Protein AF-A0A9E2X5R2-F1 (afdb_monomer)

Sequence (105 aa):
MAAAAGFRPGSLYNGGGGTVYTVAPRQSGQQYSASWGLRRLAELCSGAHVVDSRPRPDLAERFNVYSRPFGIIRDVGEATFVCQKDNLSMTAYALASMTYLGQTG

Structure (mmCIF, N/CA/C/O backbone):
data_AF-A0A9E2X5R2-F1
#
_entry.id   AF-A0A9E2X5R2-F1
#
loop_
_atom_site.group_PDB
_atom_site.id
_atom_site.type_symbol
_atom_site.label_atom_id
_atom_site.label_alt_id
_atom_site.label_comp_id
_atom_site.label_asym_id
_atom_site.label_entity_id
_atom_site.label_seq_id
_atom_site.pdbx_PDB_ins_code
_atom_site.Cartn_x
_atom_site.Cartn_y
_atom_site.Ca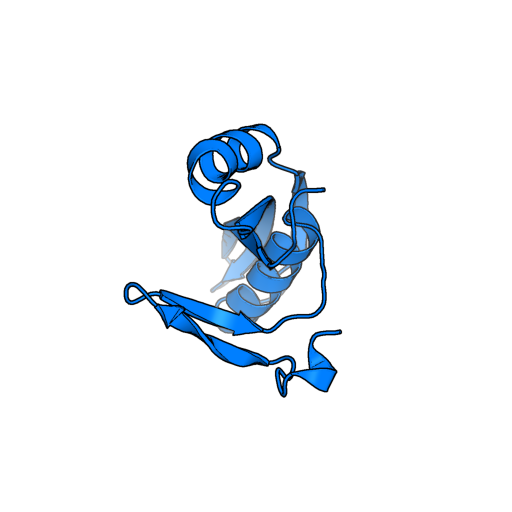rtn_z
_atom_site.occupancy
_atom_site.B_iso_or_equiv
_atom_site.auth_seq_id
_atom_site.auth_comp_id
_atom_site.auth_asym_id
_atom_site.auth_atom_id
_atom_site.pdbx_PDB_model_num
ATOM 1 N N . MET A 1 1 ? 9.649 -15.762 -11.673 1.00 47.50 1 MET A N 1
ATOM 2 C CA . MET A 1 1 ? 11.062 -15.319 -11.728 1.00 47.50 1 MET A CA 1
ATOM 3 C C . MET A 1 1 ? 11.670 -14.968 -10.361 1.00 47.50 1 MET A C 1
ATOM 5 O O . MET A 1 1 ? 12.856 -15.189 -10.218 1.00 47.50 1 MET A O 1
ATOM 9 N N . ALA A 1 2 ? 10.924 -14.541 -9.327 1.00 50.41 2 ALA A N 1
ATOM 10 C CA . ALA A 1 2 ? 11.506 -14.311 -7.985 1.00 50.41 2 ALA A CA 1
ATOM 11 C C . ALA A 1 2 ? 11.880 -15.601 -7.21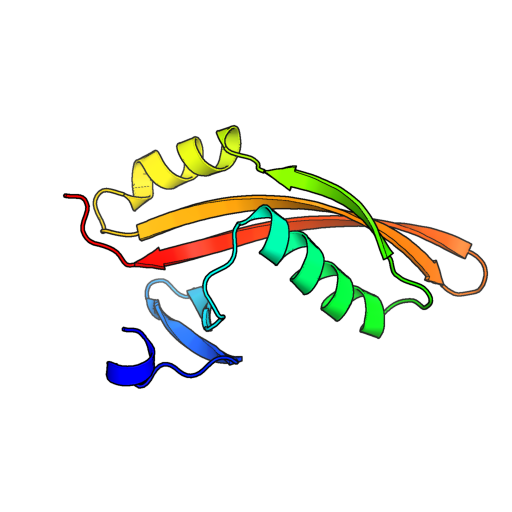3 1.00 50.41 2 ALA A C 1
ATOM 13 O O . ALA A 1 2 ? 12.925 -15.658 -6.572 1.00 50.41 2 ALA A O 1
ATOM 14 N N . ALA A 1 3 ? 11.077 -16.667 -7.336 1.00 43.59 3 ALA A N 1
ATOM 15 C CA . ALA A 1 3 ? 11.338 -17.942 -6.654 1.00 43.59 3 ALA A CA 1
ATOM 16 C C . ALA A 1 3 ? 12.631 -18.640 -7.127 1.00 43.59 3 ALA A C 1
ATOM 18 O O . ALA A 1 3 ? 13.299 -19.295 -6.335 1.00 43.59 3 ALA A O 1
ATOM 19 N N . ALA A 1 4 ? 13.014 -18.455 -8.397 1.00 46.34 4 ALA A N 1
ATOM 20 C CA . ALA A 1 4 ? 14.245 -19.012 -8.968 1.00 46.34 4 ALA A CA 1
ATOM 21 C C . ALA A 1 4 ? 15.526 -18.349 -8.418 1.00 46.34 4 ALA A C 1
ATOM 23 O O . ALA A 1 4 ? 16.594 -18.939 -8.501 1.00 46.34 4 ALA A O 1
ATOM 24 N N . ALA A 1 5 ? 15.411 -17.158 -7.821 1.00 56.06 5 ALA A N 1
ATOM 25 C CA . ALA A 1 5 ? 16.502 -16.448 -7.152 1.00 56.06 5 ALA A CA 1
ATOM 26 C C . ALA A 1 5 ? 16.459 -16.598 -5.614 1.00 56.06 5 ALA A C 1
ATOM 28 O O . ALA A 1 5 ? 17.149 -15.877 -4.902 1.00 56.06 5 ALA A O 1
ATOM 29 N N . GLY A 1 6 ? 15.631 -17.511 -5.086 1.00 60.56 6 GLY A N 1
ATOM 30 C CA . GLY A 1 6 ? 15.537 -17.796 -3.649 1.00 60.56 6 GLY A CA 1
ATOM 31 C C . GLY A 1 6 ? 14.650 -16.841 -2.839 1.00 60.56 6 GLY A C 1
ATOM 32 O O . GLY A 1 6 ? 14.475 -17.052 -1.640 1.00 60.56 6 GLY A O 1
ATOM 33 N N . PHE A 1 7 ? 14.038 -15.831 -3.464 1.00 71.00 7 PHE A N 1
ATOM 34 C CA . PHE A 1 7 ? 13.152 -14.893 -2.771 1.00 71.00 7 PHE A CA 1
ATOM 35 C C . PHE A 1 7 ? 11.779 -15.520 -2.515 1.00 71.00 7 PHE A C 1
ATOM 37 O O . PHE A 1 7 ? 11.065 -15.898 -3.450 1.00 71.00 7 PHE A O 1
ATOM 44 N N . ARG A 1 8 ? 11.396 -15.616 -1.238 1.00 76.44 8 ARG A N 1
ATOM 45 C CA . ARG A 1 8 ? 10.104 -16.162 -0.799 1.00 76.44 8 ARG A CA 1
ATOM 46 C C . ARG A 1 8 ? 9.197 -15.027 -0.318 1.00 76.44 8 ARG A C 1
ATOM 48 O O . ARG A 1 8 ? 9.692 -14.107 0.326 1.00 76.44 8 ARG A O 1
ATOM 55 N N . PRO A 1 9 ? 7.879 -15.061 -0.573 1.00 78.19 9 PRO A N 1
ATOM 56 C CA . PRO A 1 9 ? 6.962 -14.096 0.031 1.00 78.19 9 PRO A CA 1
ATOM 57 C C . PRO A 1 9 ? 7.154 -14.014 1.554 1.00 78.19 9 PRO A C 1
ATOM 59 O O . PRO A 1 9 ? 7.298 -15.038 2.217 1.00 78.19 9 PRO A O 1
ATOM 62 N N . GLY A 1 10 ? 7.191 -12.799 2.096 1.00 75.50 10 GLY A N 1
ATOM 63 C CA . GLY A 1 10 ? 7.451 -12.522 3.508 1.00 75.50 10 GLY A CA 1
ATOM 64 C C . GLY A 1 10 ? 8.931 -12.468 3.899 1.00 75.50 10 GLY A C 1
ATOM 65 O O . GLY A 1 10 ? 9.233 -11.962 4.975 1.00 75.50 10 GLY A O 1
ATOM 66 N N . SER A 1 11 ? 9.867 -12.925 3.055 1.00 80.44 11 SER A N 1
ATOM 67 C CA . SER A 1 11 ? 11.296 -12.793 3.359 1.00 80.44 11 SER A CA 1
ATOM 68 C C . SER A 1 11 ? 11.746 -11.338 3.267 1.00 80.44 11 SER A C 1
ATOM 70 O O . SER A 1 11 ? 11.296 -10.603 2.382 1.00 80.44 11 SER A O 1
ATOM 72 N N . LEU A 1 12 ? 12.676 -10.945 4.133 1.00 81.31 12 LEU A N 1
ATOM 73 C CA . LEU A 1 12 ? 13.339 -9.652 4.032 1.00 81.31 12 LEU A CA 1
ATOM 74 C C . LEU A 1 12 ? 14.369 -9.676 2.896 1.00 81.31 12 LEU A C 1
ATOM 76 O O . LEU A 1 12 ? 15.125 -10.634 2.743 1.00 81.31 12 LEU A O 1
ATOM 80 N N . TYR A 1 13 ? 14.405 -8.603 2.118 1.00 76.50 13 TYR A N 1
ATOM 81 C CA . TYR A 1 13 ? 15.394 -8.333 1.088 1.00 76.50 13 TYR A CA 1
ATOM 82 C C . TYR A 1 13 ? 16.124 -7.037 1.431 1.00 76.50 13 TYR A C 1
ATOM 84 O O . TYR A 1 13 ? 15.499 -5.994 1.619 1.00 76.50 13 TYR A O 1
ATOM 92 N N . ASN A 1 14 ? 17.450 -7.097 1.502 1.00 75.94 14 ASN A N 1
ATOM 93 C CA . ASN A 1 14 ? 18.288 -5.913 1.628 1.00 75.94 14 ASN A CA 1
ATOM 94 C C . ASN A 1 14 ? 18.792 -5.530 0.233 1.00 75.94 14 ASN A C 1
ATOM 96 O O . ASN A 1 14 ? 19.574 -6.266 -0.367 1.00 75.94 14 ASN A O 1
ATOM 1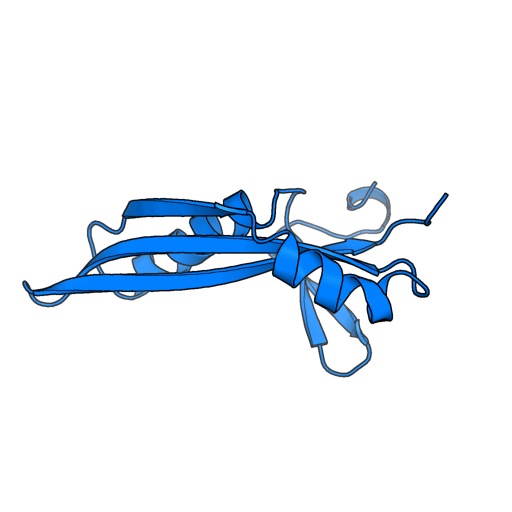00 N N . GLY A 1 15 ? 18.319 -4.394 -0.278 1.00 67.31 15 GLY A N 1
ATOM 101 C CA . GLY A 1 15 ? 18.736 -3.858 -1.578 1.00 67.31 15 GLY A CA 1
ATOM 102 C C . GLY A 1 15 ? 19.998 -2.991 -1.518 1.00 67.31 15 GLY A C 1
ATOM 103 O O . GLY A 1 15 ? 20.367 -2.400 -2.527 1.00 67.31 15 GLY A O 1
ATOM 104 N N . GLY A 1 16 ? 20.635 -2.876 -0.347 1.00 70.06 16 GLY A N 1
ATOM 105 C CA . GLY A 1 16 ? 21.676 -1.892 -0.054 1.00 70.06 16 GLY A CA 1
ATOM 106 C C . GLY A 1 16 ? 21.111 -0.577 0.504 1.00 70.06 16 GLY A C 1
ATOM 107 O O . GLY A 1 16 ? 19.901 -0.400 0.650 1.00 70.06 16 GLY A O 1
ATOM 108 N N . GLY A 1 17 ? 21.996 0.357 0.874 1.00 66.44 17 GLY A N 1
ATOM 109 C CA . GLY A 1 17 ? 21.606 1.712 1.303 1.00 66.44 17 GLY A CA 1
ATOM 110 C C . GLY A 1 17 ? 20.769 1.782 2.589 1.00 66.44 17 GLY A C 1
ATOM 111 O O . GLY A 1 17 ? 19.984 2.710 2.756 1.00 66.44 17 GLY A O 1
ATOM 112 N N . GLY A 1 18 ? 20.878 0.783 3.473 1.00 71.81 18 GLY A N 1
ATOM 113 C CA . GLY A 1 18 ? 20.144 0.740 4.745 1.00 71.81 18 GLY A CA 1
ATOM 114 C C . GLY A 1 18 ? 18.639 0.481 4.614 1.00 71.81 18 GLY A C 1
ATOM 115 O O . GLY A 1 18 ? 17.920 0.601 5.602 1.00 71.81 18 GLY A O 1
ATOM 116 N N . THR A 1 19 ? 18.148 0.119 3.424 1.00 72.19 19 THR A N 1
ATOM 117 C CA . THR A 1 19 ? 16.720 -0.144 3.206 1.00 72.19 19 THR A CA 1
ATOM 118 C C . THR A 1 19 ? 16.434 -1.642 3.211 1.00 72.19 19 THR A C 1
ATOM 120 O O . THR A 1 19 ? 17.047 -2.414 2.471 1.00 72.19 19 THR A O 1
ATOM 123 N N . VAL A 1 20 ? 15.464 -2.047 4.030 1.00 78.25 20 VAL A N 1
ATOM 124 C CA . VAL A 1 20 ? 14.961 -3.422 4.086 1.00 78.25 20 VAL A CA 1
ATOM 125 C C . VAL A 1 20 ? 13.571 -3.464 3.462 1.00 78.25 20 VAL A C 1
ATOM 127 O O . VAL A 1 20 ? 12.676 -2.719 3.855 1.00 78.25 20 VAL A O 1
ATOM 130 N N . TYR A 1 21 ? 13.398 -4.348 2.488 1.00 79.44 21 TYR A N 1
ATOM 131 C CA . TYR A 1 21 ? 12.142 -4.597 1.794 1.00 79.44 21 TYR A CA 1
ATOM 132 C C . TYR A 1 21 ? 11.556 -5.932 2.238 1.00 79.44 21 TYR A C 1
ATOM 134 O O . TYR A 1 21 ? 12.293 -6.874 2.512 1.00 79.44 21 TYR A O 1
ATOM 142 N N . THR A 1 22 ? 10.233 -6.053 2.233 1.00 82.62 22 THR A N 1
ATOM 143 C CA . THR A 1 22 ? 9.566 -7.351 2.367 1.00 82.62 22 THR A CA 1
ATOM 144 C C . THR A 1 22 ? 9.190 -7.853 0.982 1.00 82.62 22 THR A C 1
ATOM 146 O O . THR A 1 22 ? 8.506 -7.159 0.231 1.00 82.62 22 THR A O 1
ATOM 149 N N . VAL A 1 23 ? 9.623 -9.062 0.634 1.00 83.31 23 VAL A N 1
ATOM 150 C CA . VAL A 1 23 ? 9.255 -9.702 -0.633 1.00 83.31 23 VAL A CA 1
ATOM 151 C C . VAL A 1 23 ? 7.761 -10.026 -0.609 1.00 83.31 23 VAL A C 1
ATOM 153 O O . VAL A 1 23 ? 7.277 -10.695 0.301 1.00 83.31 23 VAL A O 1
ATOM 156 N N . ALA A 1 24 ? 7.022 -9.590 -1.624 1.00 81.62 24 ALA A N 1
ATOM 157 C CA . ALA A 1 24 ? 5.595 -9.863 -1.776 1.00 81.62 24 ALA A CA 1
ATOM 158 C C . ALA A 1 24 ? 5.274 -10.281 -3.222 1.00 81.62 24 ALA A C 1
ATOM 160 O O . ALA A 1 24 ? 6.044 -9.963 -4.135 1.00 81.62 24 ALA A O 1
ATOM 161 N N . PRO A 1 25 ? 4.155 -10.996 -3.464 1.00 83.69 25 PRO A N 1
ATOM 162 C CA . PRO A 1 25 ? 3.638 -11.190 -4.814 1.00 83.69 25 PRO A CA 1
ATOM 163 C C . PRO A 1 25 ? 3.464 -9.847 -5.529 1.00 83.69 25 PRO A C 1
ATOM 165 O O . PRO A 1 25 ? 3.170 -8.833 -4.896 1.00 83.69 25 PRO A O 1
ATOM 168 N N . ARG A 1 26 ? 3.634 -9.837 -6.854 1.00 83.44 26 ARG A N 1
ATOM 169 C CA . ARG A 1 26 ? 3.445 -8.619 -7.646 1.00 83.44 26 ARG A CA 1
ATOM 170 C C . ARG A 1 26 ? 1.991 -8.154 -7.529 1.00 83.44 26 ARG A C 1
ATOM 172 O O . ARG A 1 26 ? 1.077 -8.908 -7.842 1.00 83.44 26 ARG A O 1
ATOM 179 N N . GLN A 1 27 ? 1.813 -6.915 -7.097 1.00 90.19 27 GLN A N 1
ATOM 180 C CA . GLN A 1 27 ? 0.535 -6.238 -6.887 1.00 90.19 27 GLN A CA 1
ATOM 181 C C . GLN A 1 27 ? 0.715 -4.782 -7.283 1.00 90.19 27 GLN A C 1
ATOM 183 O O . GLN A 1 27 ? 1.822 -4.278 -7.126 1.00 90.19 27 GLN A O 1
ATOM 188 N N . SER A 1 28 ? -0.334 -4.100 -7.739 1.00 93.12 28 SER A N 1
ATOM 189 C CA . SER A 1 28 ? -0.227 -2.655 -7.964 1.00 93.12 28 SER A CA 1
ATOM 190 C C . SER A 1 28 ? 0.025 -1.898 -6.655 1.00 93.12 28 SER A C 1
ATOM 192 O O . SER A 1 28 ? -0.282 -2.399 -5.569 1.00 93.12 28 SER A O 1
ATOM 194 N N . GLY A 1 29 ? 0.529 -0.664 -6.737 1.00 91.94 29 GLY A N 1
ATOM 195 C CA . GLY A 1 29 ? 0.722 0.187 -5.558 1.00 91.94 29 GLY A CA 1
ATOM 196 C C . GLY A 1 29 ? -0.579 0.389 -4.772 1.00 91.94 29 GLY A C 1
ATOM 197 O O . GLY A 1 29 ? -0.575 0.355 -3.544 1.00 91.94 29 GLY A O 1
ATOM 198 N N . GLN A 1 30 ? -1.703 0.498 -5.485 1.00 96.06 30 GLN A N 1
ATOM 199 C CA . GLN A 1 30 ? -3.059 0.576 -4.929 1.00 96.06 30 GLN A CA 1
ATOM 200 C C . GLN A 1 30 ? -3.456 -0.701 -4.166 1.00 96.06 30 GLN A C 1
ATOM 202 O O . GLN A 1 30 ? -3.921 -0.646 -3.030 1.00 96.06 30 GLN A O 1
ATOM 207 N N . GLN A 1 31 ? -3.256 -1.877 -4.767 1.00 95.31 31 GLN A N 1
ATOM 208 C CA . GLN A 1 31 ? -3.562 -3.156 -4.116 1.00 95.31 31 GLN A CA 1
ATOM 209 C C . GLN A 1 31 ? -2.680 -3.387 -2.883 1.00 95.31 31 GLN A C 1
ATOM 211 O O . GLN A 1 31 ? -3.131 -3.917 -1.860 1.00 95.31 31 GLN A O 1
ATOM 216 N N . TYR A 1 32 ? -1.412 -2.988 -2.972 1.00 93.81 32 TYR A N 1
ATOM 217 C CA . TYR A 1 32 ? -0.474 -3.130 -1.873 1.00 93.81 32 TYR A CA 1
ATOM 218 C C . TYR A 1 32 ? -0.798 -2.185 -0.714 1.00 93.81 32 TYR A C 1
ATOM 220 O O . TYR A 1 32 ? -0.831 -2.644 0.423 1.00 93.81 32 TYR A O 1
ATOM 228 N N . SER A 1 33 ? -1.105 -0.906 -0.967 1.00 94.75 33 SER A N 1
ATOM 229 C CA . SER A 1 33 ? -1.484 0.042 0.093 1.00 94.75 33 SER A CA 1
ATOM 230 C C . SER A 1 33 ? -2.731 -0.417 0.852 1.00 94.75 33 SER A C 1
ATOM 232 O O . SER A 1 33 ? -2.722 -0.421 2.084 1.00 94.75 33 SER A O 1
ATOM 234 N N . ALA A 1 34 ? -3.748 -0.909 0.139 1.00 96.31 34 ALA A N 1
ATOM 235 C CA . ALA A 1 34 ? -4.954 -1.478 0.733 1.00 96.31 34 ALA A CA 1
ATOM 236 C C . ALA A 1 34 ? -4.648 -2.714 1.599 1.00 96.31 34 ALA A C 1
ATOM 238 O O . ALA A 1 34 ? -4.993 -2.758 2.780 1.00 96.31 34 ALA A O 1
ATOM 239 N N . SER A 1 35 ? -3.963 -3.717 1.042 1.00 93.88 35 SER A N 1
ATOM 240 C CA . SER A 1 35 ? -3.693 -4.975 1.756 1.00 93.88 35 SER A CA 1
ATOM 241 C C . SER A 1 35 ? -2.683 -4.826 2.900 1.00 93.88 35 SER A C 1
ATOM 243 O O . SER A 1 35 ? -2.801 -5.489 3.932 1.00 93.88 35 SER A O 1
ATOM 245 N N . TRP A 1 36 ? -1.683 -3.955 2.755 1.00 91.69 36 TRP A N 1
ATOM 246 C CA . TRP A 1 36 ? -0.763 -3.601 3.833 1.00 91.69 36 TRP A CA 1
ATOM 247 C C . TRP A 1 36 ? -1.494 -2.866 4.960 1.00 91.69 36 TRP A C 1
ATOM 249 O O . TRP A 1 36 ? -1.353 -3.256 6.118 1.00 91.69 36 TRP A O 1
ATOM 259 N N . GLY A 1 37 ? -2.324 -1.873 4.624 1.00 94.00 37 GLY A N 1
ATOM 260 C CA . GLY A 1 37 ? -3.085 -1.104 5.607 1.00 94.00 37 GLY A CA 1
ATOM 261 C C . GLY A 1 37 ? -4.068 -1.967 6.395 1.00 94.00 37 GLY A C 1
ATOM 262 O O . GLY A 1 37 ? -4.075 -1.889 7.618 1.00 94.00 37 GLY A O 1
ATOM 263 N N . LEU A 1 38 ? -4.811 -2.869 5.741 1.00 95.31 38 LEU A N 1
ATOM 264 C CA . LEU A 1 38 ? -5.704 -3.807 6.438 1.00 95.31 38 LEU A CA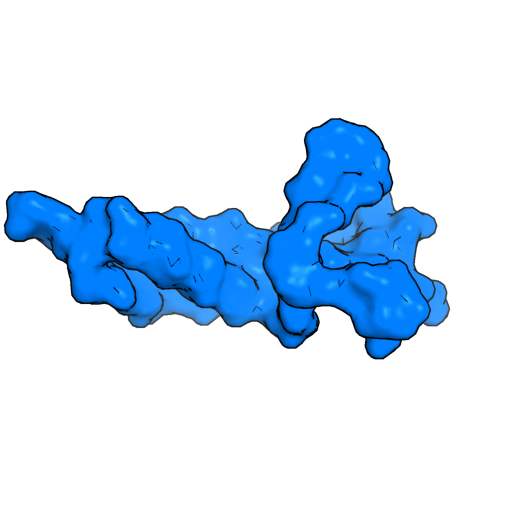 1
ATOM 265 C C . LEU A 1 38 ? -4.952 -4.705 7.426 1.00 95.31 38 LEU A C 1
ATOM 267 O O . LEU A 1 38 ? -5.394 -4.862 8.561 1.00 95.31 38 LEU A O 1
ATOM 271 N N . ARG A 1 39 ? -3.797 -5.259 7.027 1.00 92.44 39 ARG A N 1
ATOM 272 C CA . ARG A 1 39 ? -2.970 -6.080 7.928 1.00 92.44 39 ARG A CA 1
ATOM 273 C C . ARG A 1 39 ? -2.483 -5.282 9.130 1.00 92.44 39 ARG A C 1
ATOM 275 O O . ARG A 1 39 ? -2.555 -5.772 10.248 1.00 92.44 39 ARG A O 1
ATOM 282 N N . ARG A 1 40 ? -2.018 -4.050 8.906 1.00 91.31 40 ARG A N 1
ATOM 283 C CA . ARG A 1 40 ? -1.502 -3.206 9.985 1.00 91.31 40 ARG A CA 1
ATOM 284 C C . ARG A 1 40 ? -2.607 -2.715 10.919 1.00 91.31 40 ARG A C 1
ATOM 286 O O . ARG A 1 40 ? -2.395 -2.647 12.123 1.00 91.31 40 ARG A O 1
ATOM 293 N N . LEU A 1 41 ? -3.778 -2.380 10.384 1.00 94.44 41 LEU A N 1
ATOM 294 C CA . LEU A 1 41 ? -4.913 -1.907 11.175 1.00 94.44 41 LEU A CA 1
ATOM 295 C C . LEU A 1 41 ? -5.580 -3.026 11.969 1.00 94.44 41 LEU A C 1
ATOM 297 O O . LEU A 1 41 ? -6.063 -2.751 13.060 1.00 94.44 41 LEU A O 1
ATOM 301 N N . ALA A 1 42 ? -5.545 -4.273 11.492 1.00 92.06 42 ALA A N 1
ATOM 302 C CA . ALA A 1 42 ? -6.052 -5.419 12.249 1.00 92.06 42 ALA A CA 1
ATOM 303 C C . ALA A 1 42 ? -5.352 -5.604 13.612 1.00 92.06 42 ALA A C 1
ATOM 305 O O . ALA A 1 42 ? -5.938 -6.171 14.528 1.00 92.06 42 ALA A O 1
ATOM 306 N N . GLU A 1 43 ? -4.121 -5.102 13.765 1.00 91.44 43 GLU A N 1
ATOM 307 C CA . GLU A 1 43 ? -3.375 -5.106 15.033 1.00 91.44 43 GLU A CA 1
ATOM 308 C C . GLU A 1 43 ? -3.766 -3.945 15.971 1.00 91.44 43 GLU A C 1
ATOM 310 O O . GLU A 1 43 ? -3.384 -3.942 17.139 1.00 91.44 43 GLU A O 1
ATOM 315 N N . LEU A 1 44 ? -4.483 -2.933 15.467 1.00 91.94 44 LEU A N 1
ATOM 316 C CA . LEU A 1 44 ? -4.706 -1.649 16.148 1.00 91.94 44 LEU A CA 1
ATOM 317 C C . LEU A 1 44 ? -6.185 -1.325 16.395 1.00 91.94 44 LEU A C 1
ATOM 319 O O . LEU A 1 44 ? -6.493 -0.581 17.328 1.00 91.94 44 LEU A O 1
ATOM 323 N N . CYS A 1 45 ? -7.083 -1.825 15.547 1.00 93.69 45 CYS A N 1
ATOM 324 C CA . CYS A 1 45 ? -8.517 -1.568 15.594 1.00 93.69 45 CYS A CA 1
ATOM 325 C C . CYS A 1 45 ? -9.329 -2.732 15.004 1.00 93.69 45 CYS A C 1
ATOM 327 O O . CYS A 1 45 ? -8.821 -3.559 14.247 1.00 93.69 45 CYS A O 1
ATOM 329 N N . SER A 1 46 ? -10.616 -2.797 15.347 1.00 94.19 46 SER A N 1
ATOM 330 C CA . SER A 1 46 ? -11.550 -3.807 14.845 1.00 94.19 46 SER A CA 1
ATOM 331 C C . SER A 1 46 ? -12.377 -3.275 13.670 1.00 94.19 46 SER A C 1
ATOM 333 O O . SER A 1 46 ? -12.503 -2.066 13.460 1.00 94.19 46 SER A O 1
ATOM 335 N N . GLY A 1 47 ? -12.926 -4.185 12.858 1.00 93.69 47 GLY A N 1
ATOM 336 C CA . GLY A 1 47 ? -13.819 -3.826 11.747 1.00 93.69 47 GLY A CA 1
ATOM 337 C C . GLY A 1 47 ? -13.167 -2.988 10.640 1.00 93.69 47 GLY A C 1
ATOM 338 O O . GLY A 1 47 ? -13.871 -2.276 9.921 1.00 93.69 47 GLY A O 1
ATOM 339 N N . ALA A 1 48 ? -11.837 -3.043 10.514 1.00 96.19 48 ALA A N 1
ATOM 340 C CA . ALA A 1 48 ? -11.107 -2.281 9.511 1.00 96.19 48 ALA A CA 1
ATOM 341 C C . ALA A 1 48 ? -11.522 -2.686 8.090 1.00 96.19 48 ALA A C 1
ATOM 343 O O . ALA A 1 48 ? -11.460 -3.861 7.725 1.00 96.19 48 ALA A O 1
ATOM 344 N N . HIS A 1 49 ? -11.909 -1.704 7.279 1.00 96.50 49 HIS A N 1
ATOM 345 C CA . HIS A 1 49 ? -12.201 -1.899 5.862 1.00 96.50 49 HIS A CA 1
ATO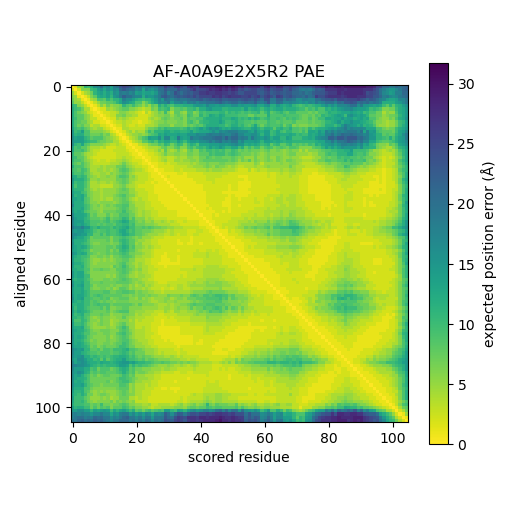M 346 C C . HIS A 1 49 ? -11.780 -0.685 5.033 1.00 96.50 49 HIS A C 1
ATOM 348 O O . HIS A 1 49 ? -11.615 0.424 5.544 1.00 96.50 49 HIS A O 1
ATOM 354 N N . VAL A 1 50 ? -11.565 -0.923 3.741 1.00 97.25 50 VAL A N 1
ATOM 355 C CA . VAL A 1 50 ? -11.164 0.102 2.772 1.00 97.25 50 VAL A CA 1
ATOM 356 C C . VAL A 1 50 ? -12.391 0.917 2.369 1.00 97.25 50 VAL A C 1
ATOM 358 O O . VAL A 1 50 ? -13.418 0.342 2.018 1.00 97.25 50 VAL A O 1
ATOM 361 N N . VAL A 1 51 ? -12.265 2.241 2.393 1.00 97.62 51 VAL A N 1
ATOM 362 C CA . VAL A 1 51 ? -13.293 3.189 1.928 1.00 97.62 51 VAL A CA 1
ATOM 363 C C . VAL A 1 51 ? -12.959 3.721 0.542 1.00 97.62 51 VAL A C 1
ATOM 365 O O . VAL A 1 51 ? -13.833 3.834 -0.309 1.00 97.62 51 VAL A O 1
ATOM 368 N N . ASP A 1 52 ? -11.686 4.029 0.311 1.00 97.62 52 ASP A N 1
ATOM 369 C CA . ASP A 1 52 ? -11.179 4.487 -0.977 1.00 97.62 52 ASP A CA 1
ATOM 370 C C . ASP A 1 52 ? -9.799 3.883 -1.207 1.00 97.62 52 ASP A C 1
ATOM 372 O O . ASP A 1 52 ? -9.031 3.660 -0.268 1.00 97.62 52 ASP A O 1
ATOM 376 N N . SER A 1 53 ? -9.474 3.613 -2.461 1.00 97.00 53 SER A N 1
ATOM 377 C CA . SER A 1 53 ? -8.139 3.193 -2.845 1.00 97.00 53 SER A CA 1
ATOM 378 C C . SER A 1 53 ? -7.892 3.586 -4.283 1.00 97.00 53 SER A C 1
ATOM 380 O O . SER A 1 53 ? -8.692 3.267 -5.161 1.00 97.00 53 SER A O 1
ATOM 382 N N . ARG A 1 54 ? -6.763 4.246 -4.536 1.00 97.50 54 ARG A N 1
ATOM 383 C CA . ARG A 1 54 ? -6.441 4.774 -5.862 1.00 97.50 54 ARG A CA 1
ATOM 384 C C . ARG A 1 54 ? -4.952 4.703 -6.182 1.00 97.50 54 ARG A C 1
ATOM 386 O O . ARG A 1 54 ? -4.115 4.777 -5.274 1.00 97.50 54 ARG A O 1
ATOM 393 N N . PRO A 1 55 ? -4.606 4.559 -7.472 1.00 97.12 55 PRO A N 1
ATOM 394 C CA . PRO A 1 55 ? -3.226 4.677 -7.911 1.00 97.12 55 PRO A CA 1
ATOM 395 C C . PRO A 1 55 ? -2.733 6.122 -7.746 1.00 97.12 55 PRO A C 1
ATOM 397 O O . PRO A 1 55 ? -3.507 7.075 -7.843 1.00 97.12 55 PRO A O 1
ATOM 400 N N . ARG A 1 56 ? -1.425 6.283 -7.528 1.00 97.31 56 ARG A N 1
ATOM 401 C CA . ARG A 1 56 ? -0.724 7.576 -7.459 1.00 97.31 56 ARG A CA 1
ATOM 402 C C . ARG A 1 56 ? 0.371 7.647 -8.531 1.00 97.31 56 ARG A C 1
ATOM 404 O O . ARG A 1 56 ? 1.560 7.637 -8.195 1.00 97.31 56 ARG A O 1
ATOM 411 N N . PRO A 1 57 ? -0.003 7.669 -9.830 1.00 95.25 57 PRO A N 1
ATOM 412 C CA . PRO A 1 57 ? 0.967 7.710 -10.926 1.00 95.25 57 PRO A CA 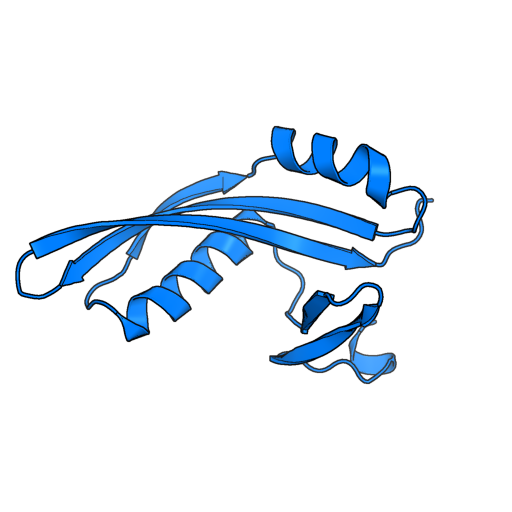1
ATOM 413 C C . PRO A 1 57 ? 1.837 8.970 -10.869 1.00 95.25 57 PRO A C 1
ATOM 415 O O . PRO A 1 57 ? 3.021 8.906 -11.174 1.00 95.25 57 PRO A O 1
ATOM 418 N N . ASP A 1 58 ? 1.286 10.076 -10.364 1.00 95.38 58 ASP A N 1
ATOM 419 C CA . ASP A 1 58 ? 1.993 11.333 -10.122 1.00 95.38 58 ASP A CA 1
ATOM 420 C C . ASP A 1 58 ? 3.190 11.167 -9.168 1.00 95.38 58 ASP A C 1
ATOM 422 O O . ASP A 1 58 ? 4.268 11.720 -9.396 1.00 95.38 58 ASP A O 1
ATOM 426 N N . LEU A 1 59 ? 3.029 10.373 -8.105 1.00 93.38 59 LEU A N 1
ATOM 427 C CA . LEU A 1 59 ? 4.112 10.062 -7.170 1.00 93.38 59 LEU A CA 1
ATOM 428 C C . LEU A 1 59 ? 5.055 9.005 -7.740 1.00 93.38 59 LEU A C 1
ATOM 430 O O . LEU A 1 59 ? 6.271 9.106 -7.567 1.00 93.38 59 LEU A O 1
ATOM 434 N N . ALA A 1 60 ? 4.508 8.005 -8.435 1.00 93.06 60 ALA A N 1
ATOM 435 C CA . ALA A 1 60 ? 5.304 6.974 -9.086 1.00 93.06 60 ALA A CA 1
ATOM 436 C C . ALA A 1 60 ? 6.283 7.591 -10.092 1.00 93.06 60 ALA A C 1
ATOM 438 O O . ALA A 1 60 ? 7.469 7.279 -10.047 1.00 93.06 60 ALA A O 1
ATOM 439 N N . GLU A 1 61 ? 5.831 8.508 -10.947 1.00 92.94 61 GLU A N 1
ATOM 440 C CA . GLU A 1 61 ? 6.680 9.228 -11.900 1.00 92.94 61 GLU A CA 1
ATOM 441 C C . GLU A 1 61 ? 7.811 9.976 -11.198 1.00 92.94 61 GLU A C 1
ATOM 443 O O . GLU A 1 61 ? 8.976 9.769 -11.539 1.00 92.94 61 GLU A O 1
ATOM 448 N N . ARG A 1 62 ? 7.499 10.751 -10.150 1.00 91.00 62 ARG A N 1
ATOM 449 C CA . ARG A 1 62 ? 8.504 11.502 -9.378 1.00 91.00 62 ARG A CA 1
ATOM 450 C C . ARG A 1 62 ? 9.587 10.607 -8.781 1.00 91.00 62 ARG A C 1
ATOM 452 O O . ARG A 1 62 ? 10.764 10.952 -8.846 1.00 91.00 62 ARG A O 1
ATOM 459 N N . PHE A 1 63 ? 9.224 9.453 -8.220 1.00 87.12 63 PHE A N 1
ATOM 460 C CA . PHE A 1 63 ? 10.224 8.527 -7.681 1.00 87.12 63 PHE A CA 1
ATOM 461 C C . PHE A 1 63 ? 10.991 7.777 -8.776 1.00 87.12 63 PHE A C 1
ATOM 463 O O . PHE A 1 63 ? 12.175 7.463 -8.615 1.00 87.12 63 PHE A O 1
ATOM 470 N N . ASN A 1 64 ? 10.326 7.483 -9.890 1.00 90.88 64 ASN A N 1
ATOM 471 C CA . ASN A 1 64 ? 10.896 6.724 -10.995 1.00 90.88 64 ASN A CA 1
ATOM 472 C C . ASN A 1 64 ? 11.922 7.524 -11.803 1.00 90.88 64 ASN A C 1
ATOM 474 O O . ASN A 1 64 ? 12.812 6.902 -12.376 1.00 90.88 64 ASN A O 1
ATOM 478 N N . VAL A 1 65 ? 11.869 8.863 -11.796 1.00 90.44 65 VAL A N 1
ATOM 479 C CA . VAL A 1 65 ? 12.887 9.726 -12.433 1.00 90.44 65 VAL A CA 1
ATOM 480 C C . VAL A 1 65 ? 14.305 9.349 -11.992 1.00 90.44 65 VAL A C 1
ATOM 482 O O . VAL A 1 65 ? 15.195 9.227 -12.827 1.00 90.44 65 VAL A O 1
ATOM 485 N N . TYR A 1 66 ? 14.507 9.105 -10.696 1.00 85.38 66 TY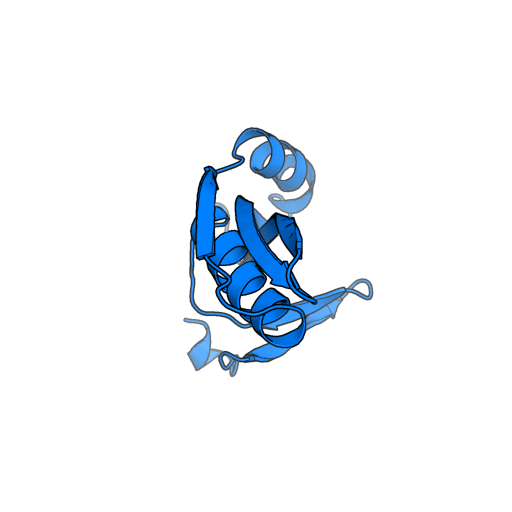R A N 1
ATOM 486 C CA . TYR A 1 66 ? 15.833 8.805 -10.148 1.00 85.38 66 TYR A CA 1
ATOM 487 C C . TYR A 1 66 ? 16.146 7.311 -10.075 1.00 85.38 66 TYR A C 1
ATOM 489 O O . TYR A 1 66 ? 17.311 6.935 -10.028 1.00 85.38 66 TYR A O 1
ATOM 497 N N . SER A 1 67 ? 15.127 6.450 -10.030 1.00 84.25 67 SER A N 1
ATOM 498 C CA . SER A 1 67 ? 15.307 5.017 -9.760 1.00 84.25 67 SER A CA 1
ATOM 499 C C . SER A 1 67 ? 15.309 4.142 -11.020 1.00 84.25 67 SER A C 1
ATOM 501 O O . SER A 1 67 ? 15.993 3.116 -11.041 1.00 84.25 67 SER A O 1
ATOM 503 N N . ARG A 1 68 ? 14.659 4.581 -12.110 1.00 84.19 68 ARG A N 1
ATOM 504 C CA . ARG A 1 68 ? 14.633 3.855 -13.393 1.00 84.19 68 ARG A CA 1
ATOM 505 C C . ARG A 1 68 ? 16.014 3.561 -13.987 1.00 84.19 68 ARG A C 1
ATOM 507 O O . ARG A 1 68 ? 16.183 2.429 -14.432 1.00 84.19 68 ARG A O 1
ATOM 514 N N . PRO A 1 69 ? 17.003 4.482 -13.974 1.00 85.50 69 PRO A N 1
ATOM 515 C CA . PRO A 1 69 ? 18.343 4.188 -14.497 1.00 85.50 69 PRO A CA 1
ATOM 516 C C . PRO A 1 69 ? 19.034 3.010 -13.798 1.00 85.50 69 PRO A C 1
ATOM 518 O O . PRO A 1 69 ? 19.918 2.383 -14.369 1.00 85.50 69 PRO A O 1
ATOM 521 N N . PHE A 1 70 ? 18.612 2.685 -12.573 1.00 82.94 70 PHE A N 1
ATOM 522 C CA . PHE A 1 70 ? 19.123 1.560 -11.792 1.00 82.94 70 PHE A CA 1
ATOM 523 C C . PHE A 1 70 ? 18.267 0.288 -11.941 1.00 82.94 70 PHE A C 1
ATOM 525 O O . PHE A 1 70 ? 18.442 -0.661 -11.181 1.00 82.94 70 PHE A O 1
ATOM 532 N N . GLY A 1 71 ? 17.309 0.260 -12.878 1.00 83.19 71 GLY A N 1
ATOM 533 C CA . GLY A 1 71 ? 16.378 -0.860 -13.065 1.00 83.19 71 GLY A CA 1
ATOM 534 C C . GLY A 1 71 ? 15.348 -1.006 -11.939 1.00 83.19 71 GLY A C 1
ATOM 535 O O . GLY A 1 71 ? 14.732 -2.063 -11.785 1.00 83.19 71 GLY A O 1
ATOM 536 N N . ILE A 1 72 ? 15.170 0.041 -11.127 1.00 86.06 72 ILE A N 1
ATOM 537 C CA . ILE A 1 72 ? 14.238 0.071 -10.002 1.00 86.06 72 ILE A CA 1
ATOM 538 C C . ILE A 1 72 ? 12.986 0.824 -10.446 1.00 86.06 72 ILE A C 1
ATOM 540 O O . ILE A 1 72 ? 13.041 1.998 -10.807 1.00 86.06 72 ILE A O 1
ATOM 544 N N . ILE A 1 73 ? 11.842 0.148 -10.397 1.00 89.81 73 ILE A N 1
ATOM 545 C CA . ILE A 1 73 ? 10.544 0.720 -10.754 1.00 89.81 73 ILE A CA 1
ATOM 546 C C . ILE A 1 73 ? 9.656 0.695 -9.521 1.00 89.81 73 ILE A C 1
ATOM 548 O O . ILE A 1 73 ? 9.479 -0.349 -8.897 1.00 89.81 73 ILE A O 1
ATOM 552 N N . ARG A 1 74 ? 9.064 1.835 -9.186 1.00 90.81 74 ARG A N 1
ATOM 553 C CA . ARG A 1 74 ? 8.087 1.977 -8.112 1.00 90.81 74 ARG A CA 1
ATOM 554 C C . ARG A 1 74 ? 6.697 2.188 -8.683 1.00 90.81 74 ARG A C 1
ATOM 556 O O . ARG A 1 74 ? 6.499 3.005 -9.580 1.00 90.81 74 ARG A O 1
ATOM 563 N N . ASP A 1 75 ? 5.743 1.470 -8.118 1.00 93.81 75 ASP A N 1
ATOM 564 C CA . ASP A 1 75 ? 4.315 1.681 -8.313 1.00 93.81 75 ASP A CA 1
ATOM 565 C C . ASP A 1 75 ? 3.712 2.074 -6.968 1.00 93.81 75 ASP A C 1
ATOM 567 O O . ASP A 1 75 ? 3.932 1.405 -5.957 1.00 93.81 75 ASP A O 1
ATOM 571 N N . VAL A 1 76 ? 3.028 3.212 -6.951 1.00 95.44 76 VAL A N 1
ATOM 572 C CA . VAL A 1 76 ? 2.581 3.892 -5.739 1.00 95.44 76 VAL A CA 1
ATOM 573 C C . VAL A 1 76 ? 1.068 3.938 -5.744 1.00 95.44 76 VAL A C 1
ATOM 575 O O . VAL A 1 76 ? 0.438 4.256 -6.753 1.00 95.44 76 VAL A O 1
ATOM 578 N N . GLY A 1 77 ? 0.477 3.662 -4.592 1.00 97.00 77 GLY A N 1
ATOM 579 C CA . GLY A 1 77 ? -0.942 3.862 -4.387 1.00 97.00 77 GLY A CA 1
ATOM 580 C C . GLY A 1 77 ? -1.237 4.244 -2.958 1.00 97.00 77 GLY A C 1
ATOM 581 O O . GLY A 1 77 ? -0.400 4.143 -2.058 1.00 97.00 77 GLY A O 1
ATOM 582 N N . GLU A 1 78 ? -2.468 4.675 -2.760 1.00 97.69 78 GLU A N 1
ATOM 583 C CA . GLU A 1 78 ? -2.973 5.035 -1.450 1.00 97.69 78 GLU A CA 1
ATOM 584 C C . GLU A 1 78 ? -4.300 4.350 -1.172 1.00 97.69 78 GLU A C 1
ATOM 586 O O . GLU A 1 78 ? -5.009 3.924 -2.089 1.00 97.69 78 GLU A O 1
ATOM 591 N N . ALA A 1 79 ? -4.596 4.205 0.110 1.00 98.06 79 ALA A N 1
ATOM 592 C CA . ALA A 1 79 ? -5.852 3.674 0.587 1.00 98.06 79 ALA A CA 1
ATOM 593 C C . ALA A 1 79 ? -6.285 4.430 1.843 1.00 98.06 79 ALA A C 1
ATOM 595 O O . ALA A 1 79 ? -5.467 4.739 2.715 1.00 98.06 79 ALA A O 1
ATOM 596 N N . THR A 1 80 ? -7.580 4.703 1.918 1.00 98.00 80 THR A N 1
ATOM 597 C CA . THR A 1 80 ? -8.256 5.268 3.081 1.00 98.00 80 THR A CA 1
ATOM 598 C C . THR A 1 80 ? -9.103 4.177 3.708 1.00 98.00 80 THR A C 1
ATOM 600 O O . THR A 1 80 ? -9.771 3.412 3.009 1.00 98.00 80 THR A O 1
ATOM 603 N N . PHE A 1 81 ? -9.088 4.112 5.029 1.00 97.94 81 PHE A N 1
ATOM 604 C CA . PHE A 1 81 ? -9.763 3.086 5.807 1.00 97.94 81 PHE A CA 1
ATOM 605 C C . PHE A 1 81 ? -10.625 3.735 6.869 1.00 97.94 81 PHE A C 1
ATOM 607 O O . PHE A 1 81 ? -10.304 4.818 7.361 1.00 97.94 81 PHE A O 1
ATOM 614 N N . VAL A 1 82 ? -11.649 3.009 7.293 1.00 97.50 82 VAL A N 1
ATOM 615 C CA . VAL A 1 82 ? -12.301 3.260 8.575 1.00 97.50 82 VAL A CA 1
ATOM 616 C C . VAL A 1 82 ? -12.175 2.027 9.450 1.00 97.50 82 VAL A C 1
ATOM 618 O O . VAL A 1 82 ? -12.141 0.898 8.956 1.00 97.50 82 VAL A O 1
ATOM 621 N N . CYS A 1 83 ? -12.070 2.244 10.754 1.00 96.19 83 CYS A N 1
ATOM 622 C CA . CYS A 1 83 ? -12.077 1.174 11.740 1.00 96.19 83 CYS A CA 1
ATOM 623 C C . CYS A 1 83 ? -12.590 1.668 13.095 1.00 96.19 83 CYS A C 1
ATOM 625 O O . CYS A 1 83 ? -12.829 2.860 13.278 1.00 96.19 83 CYS A O 1
ATOM 627 N N . GLN A 1 84 ? -12.779 0.746 14.036 1.00 96.69 84 GLN A N 1
ATOM 628 C CA . GLN A 1 84 ? -13.281 1.027 15.378 1.00 96.69 84 GLN A CA 1
ATOM 629 C C . GLN A 1 84 ? -12.199 0.769 16.425 1.00 96.69 84 GLN A C 1
ATOM 631 O O . GLN A 1 84 ? -11.597 -0.307 16.460 1.00 96.69 84 GLN A O 1
ATOM 636 N N . LYS A 1 85 ? -11.972 1.742 17.306 1.00 95.31 85 LYS A N 1
ATOM 637 C CA . LYS A 1 85 ? -11.080 1.603 18.460 1.00 95.31 85 LYS A CA 1
ATOM 638 C C . LYS A 1 85 ? -11.740 2.231 19.677 1.00 95.31 85 LYS A C 1
ATOM 640 O O . LYS A 1 85 ? -12.121 3.391 19.610 1.00 95.31 85 LYS A O 1
ATOM 645 N N . ASP A 1 86 ? -11.895 1.474 20.760 1.00 94.50 86 ASP A N 1
ATOM 646 C CA . ASP A 1 86 ? -12.488 1.962 22.015 1.00 94.50 86 ASP A CA 1
ATOM 647 C C . ASP A 1 86 ? -13.855 2.663 21.816 1.00 94.50 86 ASP A C 1
ATOM 649 O O . ASP A 1 86 ? -14.119 3.720 22.381 1.00 94.50 86 ASP A O 1
ATOM 653 N N . ASN A 1 87 ? -14.721 2.081 20.972 1.00 91.56 87 ASN A N 1
ATOM 654 C CA . ASN A 1 87 ? -16.019 2.632 20.533 1.00 91.56 87 ASN A CA 1
ATOM 655 C C . ASN A 1 87 ? -15.955 3.965 19.756 1.00 91.56 87 ASN A C 1
ATOM 657 O O . ASN A 1 87 ? -16.974 4.637 19.596 1.00 91.56 87 ASN A O 1
ATOM 661 N N . LEU A 1 88 ? -14.783 4.344 19.244 1.00 95.12 88 LEU A N 1
ATOM 662 C CA . LEU A 1 88 ? -14.600 5.503 18.377 1.00 95.12 88 LEU A CA 1
ATOM 663 C C . LEU A 1 88 ? -14.380 5.072 16.926 1.00 95.12 88 LEU A C 1
ATOM 665 O O . LEU A 1 88 ? -13.527 4.230 16.627 1.00 95.12 88 LEU A O 1
ATOM 669 N N . SER A 1 89 ? -15.107 5.723 16.015 1.00 94.62 89 SER A N 1
ATOM 670 C CA . SER A 1 89 ? -14.875 5.594 14.579 1.00 94.62 89 SER A CA 1
ATOM 671 C C . SER A 1 89 ? -13.615 6.360 14.193 1.00 94.62 89 SER A C 1
ATOM 673 O O . SER A 1 89 ? -13.555 7.583 14.312 1.00 94.62 89 SER A O 1
ATOM 675 N N . MET A 1 90 ? -12.612 5.643 13.701 1.00 96.31 90 MET A N 1
ATOM 676 C CA . MET A 1 90 ? -11.351 6.202 13.233 1.00 96.31 90 MET A CA 1
ATOM 677 C C . MET A 1 90 ? -11.285 6.170 11.711 1.00 96.31 90 MET A C 1
ATOM 679 O O . MET A 1 90 ? -11.780 5.240 11.079 1.00 96.31 90 MET A O 1
ATOM 683 N N . THR A 1 91 ? -10.621 7.169 11.133 1.00 96.56 91 THR A N 1
ATOM 684 C CA . THR A 1 91 ? -10.180 7.142 9.734 1.00 96.56 91 THR A CA 1
ATOM 685 C C . THR A 1 91 ? -8.669 6.972 9.712 1.00 96.56 91 THR A C 1
ATOM 687 O O . THR A 1 91 ? -7.958 7.640 10.462 1.00 96.56 91 THR A O 1
ATOM 690 N N . ALA A 1 92 ? -8.176 6.083 8.860 1.00 95.44 92 ALA A N 1
ATOM 691 C CA . ALA A 1 92 ? -6.754 5.854 8.663 1.00 95.44 92 ALA A CA 1
ATOM 692 C C . ALA A 1 92 ? -6.391 5.992 7.185 1.00 95.44 92 ALA A C 1
ATOM 694 O O . ALA A 1 92 ? -7.231 5.829 6.302 1.00 95.44 92 ALA A O 1
ATOM 695 N N . TYR A 1 93 ? -5.121 6.278 6.924 1.00 96.06 93 TYR A N 1
ATOM 696 C CA . TYR A 1 93 ? -4.587 6.468 5.582 1.00 96.06 93 TYR A CA 1
ATOM 697 C C . TYR A 1 93 ? -3.269 5.710 5.443 1.00 96.06 93 TYR A C 1
ATOM 699 O O . TYR A 1 93 ? -2.419 5.766 6.333 1.00 96.06 93 TYR A O 1
ATOM 707 N N . ALA A 1 94 ? -3.096 5.012 4.324 1.00 95.12 94 ALA A N 1
ATOM 708 C CA . ALA A 1 94 ? -1.844 4.366 3.965 1.00 95.12 94 ALA A CA 1
ATOM 709 C C . ALA A 1 94 ? -1.404 4.817 2.574 1.00 95.12 94 ALA A C 1
ATOM 711 O O . ALA A 1 94 ? -2.115 4.597 1.595 1.00 95.12 94 ALA A O 1
ATOM 712 N N . LEU A 1 95 ? -0.198 5.378 2.492 1.00 95.25 95 LEU A N 1
ATOM 713 C CA . LEU A 1 95 ? 0.538 5.581 1.249 1.00 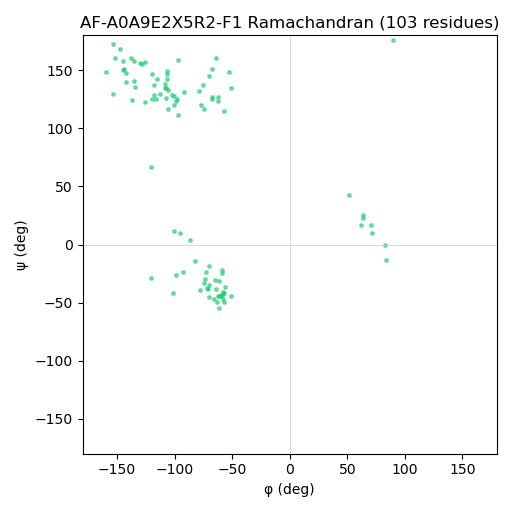95.25 95 LEU A CA 1
ATOM 714 C C . LEU A 1 95 ? 1.666 4.556 1.206 1.00 95.25 95 LEU A C 1
ATOM 716 O O . LEU A 1 95 ? 2.551 4.570 2.062 1.00 95.25 95 LEU A O 1
ATOM 720 N N . ALA A 1 96 ? 1.630 3.661 0.225 1.00 92.19 96 ALA A N 1
ATOM 721 C CA . ALA A 1 96 ? 2.621 2.603 0.093 1.00 92.19 96 ALA A CA 1
ATOM 722 C C . ALA A 1 96 ? 3.043 2.430 -1.366 1.00 92.19 96 ALA A C 1
ATOM 724 O O . ALA A 1 96 ? 2.349 2.841 -2.298 1.00 92.19 96 ALA A O 1
ATOM 725 N N . SER A 1 97 ? 4.199 1.800 -1.560 1.00 90.62 97 SER A N 1
ATOM 726 C CA . SER A 1 97 ? 4.733 1.524 -2.888 1.00 90.62 97 SER A CA 1
ATOM 727 C C . SER A 1 97 ? 5.252 0.104 -3.001 1.00 90.62 97 SER A C 1
ATOM 729 O O . SER A 1 97 ? 5.935 -0.380 -2.097 1.00 90.62 97 SER A O 1
ATOM 731 N N . MET A 1 98 ? 5.007 -0.507 -4.152 1.00 90.69 98 MET A N 1
ATOM 732 C CA . MET A 1 98 ? 5.677 -1.724 -4.579 1.00 90.69 98 MET A CA 1
ATOM 733 C C . MET A 1 98 ? 6.910 -1.362 -5.395 1.00 90.69 98 MET A C 1
ATOM 735 O O . MET A 1 98 ? 6.836 -0.554 -6.320 1.00 90.69 98 MET A O 1
ATOM 739 N N . THR A 1 99 ? 8.037 -1.975 -5.046 1.00 88.44 99 THR A N 1
ATOM 740 C CA . THR A 1 99 ? 9.286 -1.858 -5.799 1.00 88.44 99 THR A CA 1
ATOM 741 C C . THR A 1 99 ? 9.484 -3.117 -6.627 1.00 88.44 99 THR A C 1
ATOM 743 O O . THR A 1 99 ? 9.450 -4.228 -6.098 1.00 88.44 99 THR A O 1
ATOM 746 N N . TYR A 1 100 ? 9.734 -2.940 -7.917 1.00 85.25 100 TYR A N 1
ATOM 747 C CA . TYR A 1 100 ? 10.093 -4.004 -8.840 1.00 85.25 100 TYR A CA 1
ATOM 748 C C . TYR A 1 100 ? 11.510 -3.783 -9.350 1.00 85.25 100 TYR A C 1
ATOM 750 O O . TYR A 1 100 ? 11.912 -2.653 -9.626 1.00 85.25 100 TYR A O 1
ATOM 758 N N . LEU A 1 101 ? 12.231 -4.886 -9.515 1.00 78.94 101 LEU A N 1
ATOM 759 C CA . LEU A 1 101 ? 13.491 -4.925 -10.241 1.00 78.94 101 LEU A CA 1
ATOM 760 C C . LEU A 1 101 ? 13.195 -5.439 -11.652 1.00 78.94 101 LEU A C 1
ATOM 762 O O . LEU A 1 101 ? 12.609 -6.514 -11.805 1.00 78.94 101 LEU A O 1
ATOM 766 N N . GLY A 1 102 ? 13.558 -4.672 -12.674 1.00 68.00 102 GLY A N 1
ATOM 767 C CA . GLY A 1 102 ? 13.369 -5.052 -14.071 1.00 68.00 102 GLY A CA 1
ATOM 768 C C . GLY A 1 102 ? 14.289 -4.264 -14.993 1.00 6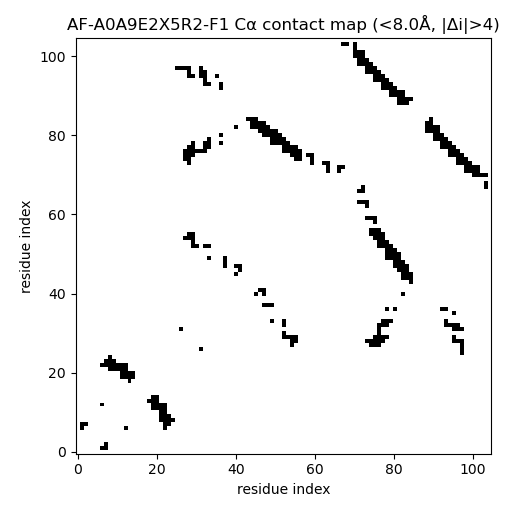8.00 102 GLY A C 1
ATOM 769 O O . GLY A 1 102 ? 14.611 -3.112 -14.712 1.00 68.00 102 GLY A O 1
ATOM 770 N N . GLN A 1 103 ? 14.713 -4.882 -16.096 1.00 48.25 103 GLN A N 1
ATOM 771 C CA . GLN A 1 103 ? 15.401 -4.151 -17.155 1.00 48.25 103 GLN A CA 1
ATOM 772 C C . GLN A 1 103 ? 14.405 -3.195 -17.816 1.00 48.25 103 GLN A C 1
ATOM 774 O O . GLN A 1 103 ? 13.334 -3.613 -18.260 1.00 48.25 103 GLN A O 1
ATOM 779 N N . THR A 1 104 ? 14.750 -1.909 -17.858 1.00 44.94 104 THR A N 1
ATOM 780 C CA . THR A 1 104 ? 14.233 -1.010 -18.889 1.00 44.94 104 THR A CA 1
ATOM 781 C C . THR A 1 104 ? 14.628 -1.617 -20.230 1.00 44.94 104 THR A C 1
ATOM 783 O O . THR A 1 104 ? 15.822 -1.785 -20.478 1.00 44.94 104 THR A O 1
ATOM 786 N N . GLY A 1 105 ? 13.634 -2.029 -21.019 1.00 39.25 105 GLY A N 1
ATOM 787 C CA . GLY A 1 105 ? 13.845 -2.308 -22.439 1.00 39.25 105 GLY A CA 1
ATOM 788 C C . GLY A 1 105 ? 14.333 -1.066 -23.167 1.00 39.25 105 GLY A C 1
ATOM 789 O O . GLY A 1 105 ? 14.008 0.049 -22.690 1.00 39.25 105 GLY A O 1
#

Secondary structure (DSSP, 8-state):
--GGGT--TT-EEE-STT-EEE------HHHHHHHHHHHHHHTT-EEEEEEEEEE-HHHHHHHHHHHGGGTEEEEEEEEEEEEEETTEEEEEEEEEEEEEE----

Solvent-accessible surface area (backbone atoms only — not comparable to full-atom values): 5946 Å² total; per-residue (Å²): 121,56,64,84,72,71,54,46,74,74,38,78,40,74,82,55,93,92,44,77,43,69,38,65,79,95,56,54,9,24,56,44,10,42,55,52,41,48,60,58,37,62,78,72,30,47,83,59,43,78,76,47,70,43,72,31,63,75,58,18,52,65,55,28,72,75,30,42,90,75,24,34,44,52,34,27,8,28,20,34,31,39,30,37,46,96,93,38,86,42,78,49,78,29,81,34,68,37,79,45,82,49,81,77,127

Mean predicted aligned error: 6.64 Å

Nearest PDB structures (foldseek):
  2ek0-assembly1_A  TM=3.608E-01  e=3.691E-01  Thermus thermophilus
  9hau-assembly1_AA  TM=4.916E-01  e=3.083E+00  Leviviridae sp.
  6yfe-assembly1_AB  TM=5.596E-01  e=5.795E+00  Beihai levi-like virus 19
  3but-assembly1_A-2  TM=4.656E-01  e=4.350E+00  Archaeoglobus fulgidus DSM 4304
  8b0g-assembly1_C  TM=4.700E-01  e=6.137E+00  Homo sapiens

Radius of gyration: 15.6 Å; Cα contacts (8 Å, |Δi|>4): 198; chains: 1; bounding box: 38×30×44 Å

pLDDT: mean 85.89, std 14.0, range [39.25, 98.06]

Foldseek 3Di:
DCVVVVQDQQDWDDPDPPDIDGDHPDDAQQVCQQVVVVVVCVVPFPPKHWPDKDWDVVVQVVVCVPCVVVQKGKTKMKTWIWGDDPNDIDIDIGIGIDIDRHDDD